Protein AF-A0A9X2QD77-F1 (afdb_monomer_lite)

Foldseek 3Di:
DPDDLFDPVLLVVLVVVLVVLVVVQVVVCVVVVDDRPPVNVVVSLVSNLVSCCVGQVQDDSVLSVVLSVLLVVQCVVLVVVVDPVSNVVSVVVNLCCQQVNSVVVCCVVSSHPPVPRD

Radius of gyration: 15.76 Å; chains: 1; bounding box: 36×28×46 Å

Secondary structure (DSSP, 8-state):
----S--HHHHHHHHHHHHHHHHHHHHHHHHH-PPPPTTHHHHHHHHHHHHHHHH-TTS-HHHHHHHHHHHHHHHHHHHHT--HHHHHHHHHHHHHIIIIIIIHHHHHTTSS-GGG--

pLDDT: mean 82.63, std 7.84, range [40.88, 90.94]

Sequence (118 aa):
MDKPLFFPKRIAIGTAVLALFVAAIAWRSVSTGSTFPSAAAPTLLVAAMLVVKWAAPRIPWIEIALCAALILVVHTVAHLSQWIPATWLADKVIELFCLLGFGAYWVAKGYIPASANH

Structure (mmCIF, N/CA/C/O backbone):
data_AF-A0A9X2QD77-F1
#
_entry.id   AF-A0A9X2QD77-F1
#
loop_
_atom_site.group_PDB
_atom_site.id
_atom_site.type_symbol
_atom_site.label_atom_id
_atom_site.label_alt_id
_atom_site.label_comp_id
_atom_site.label_asym_id
_atom_site.label_entity_id
_atom_site.label_seq_id
_atom_site.pdbx_PDB_ins_code
_atom_site.Cartn_x
_atom_site.Cartn_y
_atom_site.Cartn_z
_atom_site.occupancy
_atom_site.B_iso_or_equiv
_atom_site.auth_seq_id
_atom_site.auth_comp_id
_atom_site.auth_asym_id
_atom_site.auth_atom_id
_atom_site.pdbx_PDB_model_num
ATOM 1 N N . MET A 1 1 ? -8.356 5.635 26.656 1.00 40.88 1 MET A N 1
ATOM 2 C CA . MET A 1 1 ? -8.474 6.524 25.479 1.00 40.88 1 MET A CA 1
ATOM 3 C C . MET A 1 1 ? -8.501 5.654 24.238 1.00 40.88 1 MET A C 1
ATOM 5 O O . MET A 1 1 ? -7.455 5.176 23.809 1.00 40.88 1 MET A O 1
ATOM 9 N N . ASP A 1 2 ? -9.692 5.398 23.706 1.00 58.94 2 ASP A N 1
ATOM 10 C CA . ASP A 1 2 ? -9.854 4.600 22.496 1.00 58.94 2 ASP A CA 1
ATOM 11 C C . ASP A 1 2 ? -9.274 5.364 21.310 1.00 58.94 2 ASP A C 1
ATOM 13 O O . ASP A 1 2 ? -9.815 6.381 20.879 1.00 58.94 2 ASP A O 1
ATOM 17 N N . LYS A 1 3 ? -8.128 4.904 20.792 1.00 60.84 3 LYS A N 1
ATOM 18 C CA . LYS A 1 3 ? -7.551 5.470 19.567 1.00 60.84 3 LYS A CA 1
ATOM 19 C C . LYS A 1 3 ? -8.626 5.433 18.476 1.00 60.84 3 LYS A C 1
ATOM 21 O O . LYS A 1 3 ? -9.263 4.391 18.330 1.00 60.84 3 LYS A O 1
ATOM 26 N N . PRO A 1 4 ? -8.848 6.503 17.709 1.00 67.38 4 PRO A N 1
ATOM 27 C CA . PRO A 1 4 ? -9.811 6.481 16.612 1.00 67.38 4 PRO A CA 1
ATOM 28 C C . PRO A 1 4 ? -9.460 5.388 15.593 1.00 67.38 4 PRO A C 1
ATOM 30 O O . PRO A 1 4 ? -8.288 5.063 15.394 1.00 67.38 4 PRO A O 1
ATOM 33 N N . LEU A 1 5 ? -10.503 4.805 14.998 1.00 76.06 5 LEU A N 1
ATOM 34 C CA . LEU A 1 5 ? -10.426 3.684 14.055 1.00 76.06 5 LEU A CA 1
ATOM 35 C C . LEU A 1 5 ? -9.586 4.054 12.826 1.00 76.06 5 LEU A C 1
ATOM 37 O O . LEU A 1 5 ? -8.622 3.376 12.487 1.00 76.06 5 LEU A O 1
ATOM 41 N N . PHE A 1 6 ? -9.921 5.179 12.193 1.00 84.75 6 PHE A N 1
ATOM 42 C CA . PHE A 1 6 ? -9.336 5.582 10.922 1.00 84.75 6 PHE A CA 1
ATOM 43 C C . PHE A 1 6 ? -9.360 7.099 10.742 1.00 84.75 6 PHE A C 1
ATOM 45 O O . PHE A 1 6 ? -10.301 7.772 11.164 1.00 84.75 6 PHE A O 1
ATOM 52 N N . PHE A 1 7 ? -8.340 7.634 10.079 1.00 87.00 7 PHE A N 1
ATOM 53 C CA . PHE A 1 7 ? -8.214 9.049 9.754 1.00 87.00 7 PHE A CA 1
ATOM 54 C C . PHE A 1 7 ? -8.169 9.263 8.231 1.00 87.00 7 PHE A C 1
ATOM 56 O O . PHE A 1 7 ? -7.086 9.229 7.638 1.00 87.00 7 PHE A O 1
ATOM 63 N N . PRO A 1 8 ? -9.304 9.577 7.582 1.00 83.06 8 PRO A N 1
ATOM 64 C CA . PRO A 1 8 ? -9.383 9.664 6.120 1.00 83.06 8 PRO A CA 1
ATOM 65 C C . PRO A 1 8 ? -8.515 10.786 5.528 1.00 83.06 8 PRO A C 1
ATOM 67 O O . PRO A 1 8 ? -7.885 10.622 4.490 1.00 83.06 8 PRO A O 1
ATOM 70 N N . LYS A 1 9 ? -8.384 11.923 6.221 1.00 87.19 9 LYS A N 1
ATOM 71 C CA . LYS A 1 9 ? -7.498 13.008 5.761 1.00 87.19 9 LYS A CA 1
ATOM 72 C C . LYS A 1 9 ? -6.022 12.595 5.763 1.00 87.19 9 LYS A C 1
ATOM 74 O O . LYS A 1 9 ? -5.264 13.037 4.910 1.00 87.19 9 LYS A O 1
ATOM 79 N N . ARG A 1 10 ? -5.612 11.741 6.707 1.00 88.56 10 ARG A N 1
ATOM 80 C CA . ARG A 1 10 ? -4.219 11.285 6.830 1.00 88.56 10 ARG A CA 1
ATOM 81 C C . ARG A 1 10 ? -3.844 10.325 5.710 1.00 88.56 10 ARG A C 1
ATOM 83 O O . ARG A 1 10 ? -2.758 10.467 5.158 1.00 88.56 10 ARG A O 1
ATO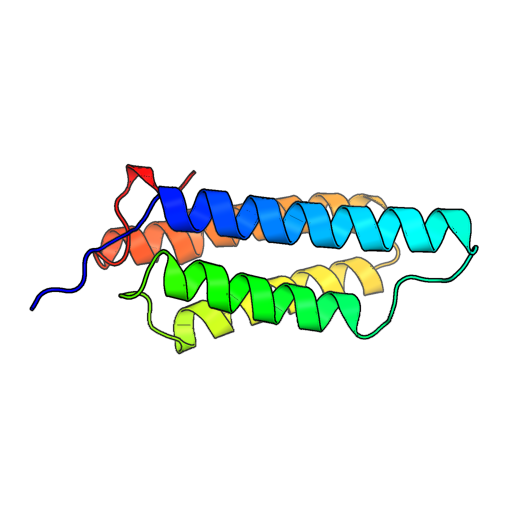M 90 N N . ILE A 1 11 ? -4.747 9.409 5.342 1.00 87.31 11 ILE A N 1
ATOM 91 C CA . ILE A 1 11 ? -4.503 8.519 4.200 1.00 87.31 11 ILE A CA 1
ATOM 92 C C . ILE A 1 11 ? -4.439 9.315 2.891 1.00 87.31 11 ILE A C 1
ATOM 94 O O . ILE A 1 11 ? -3.531 9.090 2.100 1.00 87.31 11 ILE A O 1
ATOM 98 N N . ALA A 1 12 ? -5.317 10.307 2.698 1.00 86.56 12 ALA A N 1
ATOM 99 C CA . ALA A 1 12 ? -5.316 11.146 1.498 1.00 86.56 12 ALA A CA 1
ATOM 100 C C . ALA A 1 12 ? -4.020 11.967 1.367 1.00 86.56 12 ALA A C 1
ATOM 102 O O . ALA A 1 12 ? -3.412 12.017 0.304 1.00 86.56 12 ALA A O 1
ATOM 103 N N . ILE A 1 13 ? -3.549 12.567 2.466 1.00 89.56 13 ILE A N 1
ATOM 104 C CA . ILE A 1 13 ? -2.279 13.306 2.471 1.00 89.56 13 ILE A CA 1
ATOM 105 C C . ILE A 1 13 ? -1.102 12.356 2.226 1.00 89.56 13 ILE A C 1
ATOM 107 O O . ILE A 1 13 ? -0.246 12.643 1.394 1.00 89.56 13 ILE A O 1
ATOM 111 N N . GLY A 1 14 ? -1.054 11.218 2.923 1.00 86.69 14 GLY A N 1
ATOM 112 C CA . GLY A 1 14 ? 0.041 10.260 2.779 1.00 86.69 14 GLY A CA 1
ATOM 113 C C . GLY A 1 14 ? 0.135 9.671 1.370 1.00 86.69 14 GLY A C 1
ATOM 114 O O . GLY A 1 14 ? 1.226 9.581 0.816 1.00 86.69 14 GLY A O 1
ATOM 115 N N . THR A 1 15 ? -1.004 9.340 0.759 1.00 86.88 15 THR A N 1
ATOM 116 C CA . THR A 1 15 ? -1.068 8.863 -0.634 1.00 86.88 15 THR A CA 1
ATOM 117 C C . THR A 1 15 ? -0.659 9.944 -1.630 1.00 86.88 15 THR A C 1
ATOM 119 O O . THR A 1 15 ? 0.127 9.655 -2.529 1.00 86.88 15 THR A O 1
ATOM 122 N N . ALA A 1 16 ? -1.085 11.198 -1.442 1.00 89.75 16 ALA A N 1
ATOM 123 C CA . ALA A 1 16 ? -0.645 12.313 -2.281 1.00 89.75 16 ALA A CA 1
ATOM 124 C C . ALA A 1 16 ? 0.878 12.532 -2.209 1.00 89.75 16 ALA A C 1
ATOM 126 O O . ALA A 1 16 ? 1.527 12.719 -3.237 1.00 89.75 16 ALA A O 1
ATOM 127 N N . VAL A 1 17 ? 1.469 12.454 -1.011 1.00 90.06 17 VAL A N 1
ATOM 128 C CA . VAL A 1 17 ? 2.925 12.570 -0.818 1.00 90.06 17 VAL A CA 1
ATOM 129 C C . VAL A 1 17 ? 3.671 11.418 -1.498 1.00 90.06 17 VAL A C 1
ATOM 131 O O . VAL A 1 17 ? 4.660 11.660 -2.189 1.00 90.06 17 VAL A O 1
ATOM 134 N N . LEU A 1 18 ? 3.191 10.178 -1.354 1.00 88.81 18 LEU A N 1
ATOM 135 C CA . LEU A 1 18 ? 3.767 9.015 -2.037 1.00 88.81 18 LEU A CA 1
ATOM 136 C C . LEU A 1 18 ? 3.696 9.165 -3.562 1.00 88.81 18 LEU A C 1
ATOM 138 O O . LEU A 1 18 ? 4.692 8.931 -4.244 1.00 88.81 18 LEU A O 1
ATOM 142 N N . ALA A 1 19 ? 2.557 9.609 -4.096 1.00 88.12 19 ALA A N 1
ATOM 143 C CA . ALA A 1 19 ? 2.373 9.824 -5.529 1.00 88.12 19 ALA A CA 1
ATOM 144 C C . ALA A 1 19 ? 3.322 10.902 -6.077 1.00 88.12 19 ALA A C 1
ATOM 146 O O . ALA A 1 19 ? 3.960 10.695 -7.108 1.00 88.12 19 ALA A O 1
ATOM 147 N N . LEU A 1 20 ? 3.479 12.021 -5.359 1.00 90.38 20 LEU A N 1
ATOM 148 C CA . LEU A 1 20 ? 4.440 13.069 -5.714 1.00 90.38 20 LEU A CA 1
ATOM 149 C C . LEU A 1 20 ? 5.882 12.549 -5.710 1.00 90.38 20 LEU A C 1
ATOM 151 O O . LEU A 1 20 ? 6.657 12.886 -6.603 1.00 90.38 20 LEU A O 1
ATOM 155 N N . PHE A 1 21 ? 6.240 11.703 -4.742 1.00 86.88 21 PHE A N 1
ATOM 156 C CA . PHE A 1 21 ? 7.568 11.098 -4.678 1.00 86.88 21 PHE A CA 1
ATOM 157 C C . PHE A 1 21 ? 7.834 10.165 -5.868 1.00 86.88 21 PHE A C 1
ATOM 159 O O . PHE A 1 21 ? 8.885 10.263 -6.502 1.00 86.88 21 PHE A O 1
ATOM 166 N N . VAL A 1 22 ? 6.867 9.311 -6.227 1.00 86.31 22 VAL A N 1
ATOM 167 C CA . VAL A 1 22 ? 6.955 8.456 -7.424 1.00 86.31 22 VAL A CA 1
ATOM 168 C C . VAL A 1 22 ? 7.099 9.305 -8.687 1.00 86.31 22 VAL A C 1
ATOM 170 O O . VAL A 1 22 ? 7.985 9.039 -9.498 1.00 86.31 22 VAL A O 1
ATOM 173 N N . ALA A 1 23 ? 6.284 10.354 -8.836 1.00 87.00 23 ALA A N 1
ATOM 174 C CA . ALA A 1 23 ? 6.340 11.255 -9.985 1.00 87.00 23 ALA A CA 1
ATOM 175 C C . ALA A 1 23 ? 7.701 11.961 -10.102 1.00 87.00 23 ALA A C 1
ATOM 177 O O . ALA A 1 23 ? 8.261 12.041 -11.194 1.00 87.00 23 ALA A O 1
ATOM 178 N N . ALA A 1 24 ? 8.273 12.414 -8.982 1.00 86.62 24 ALA A N 1
ATOM 179 C CA . ALA A 1 24 ? 9.592 13.039 -8.955 1.00 86.62 24 ALA A CA 1
ATOM 180 C C . ALA A 1 24 ? 10.710 12.068 -9.374 1.00 86.62 24 ALA A C 1
ATOM 182 O O . ALA A 1 24 ? 11.609 12.447 -10.128 1.00 86.62 24 ALA A O 1
ATOM 183 N N . ILE A 1 25 ? 10.652 10.807 -8.929 1.00 85.12 25 ILE A N 1
ATOM 184 C CA . ILE A 1 25 ? 11.623 9.783 -9.341 1.00 85.12 25 ILE A CA 1
ATOM 185 C C . ILE A 1 25 ? 11.467 9.450 -10.824 1.00 85.12 25 ILE A C 1
ATOM 187 O O . ILE A 1 25 ? 12.470 9.374 -11.531 1.00 85.12 25 ILE A O 1
ATOM 191 N N . ALA A 1 26 ? 10.233 9.285 -11.305 1.00 84.25 26 ALA A N 1
ATOM 192 C CA . ALA A 1 26 ? 9.961 9.016 -12.712 1.00 84.25 26 ALA A CA 1
ATOM 193 C C . ALA A 1 26 ? 10.473 10.156 -13.605 1.00 84.25 26 ALA A C 1
ATOM 195 O O . ALA A 1 26 ? 11.199 9.904 -14.564 1.00 84.25 26 ALA A O 1
ATOM 196 N N . TRP A 1 27 ? 10.191 11.412 -13.241 1.00 86.50 27 TRP A N 1
ATOM 197 C CA . TRP A 1 27 ? 10.708 12.590 -13.941 1.00 86.50 27 TRP A CA 1
ATOM 198 C C . TRP A 1 27 ? 12.238 12.608 -13.987 1.00 86.50 27 TRP A C 1
ATOM 200 O O . TRP A 1 27 ? 12.839 12.849 -15.037 1.00 86.50 27 TRP A O 1
ATOM 210 N N . ARG A 1 28 ? 12.894 12.314 -12.858 1.00 84.06 28 ARG A N 1
ATOM 211 C CA . ARG A 1 28 ? 14.356 12.226 -12.799 1.00 84.06 28 ARG A CA 1
ATOM 212 C C . ARG A 1 28 ? 14.883 11.120 -13.711 1.00 84.06 28 ARG A C 1
ATOM 214 O O . ARG A 1 28 ? 15.776 11.376 -14.500 1.00 84.06 28 ARG A O 1
ATOM 221 N N . SER A 1 29 ? 14.298 9.926 -13.653 1.00 84.06 29 SER A N 1
ATOM 222 C CA . SER A 1 29 ? 14.691 8.792 -14.495 1.00 84.06 29 SER A CA 1
ATOM 223 C C . SER A 1 29 ? 14.602 9.125 -15.989 1.00 84.06 29 SER A C 1
ATOM 225 O O . SER A 1 29 ? 15.550 8.859 -16.727 1.00 84.06 29 SER A O 1
ATOM 227 N N . VAL A 1 30 ? 13.522 9.793 -16.413 1.00 83.94 30 VAL A N 1
ATOM 228 C CA . VAL A 1 30 ? 13.334 10.251 -17.800 1.00 83.94 30 VAL A CA 1
ATOM 229 C C . VAL A 1 30 ? 14.352 11.329 -18.188 1.00 83.94 30 VAL A C 1
ATOM 231 O O . VAL A 1 30 ? 14.925 11.267 -19.271 1.00 83.94 30 VAL A O 1
ATOM 234 N N . SER A 1 31 ? 14.603 12.306 -17.313 1.00 84.12 31 SER A N 1
ATOM 235 C CA . SER A 1 31 ? 15.480 13.450 -17.612 1.00 84.12 31 SER A CA 1
ATOM 236 C C . SER A 1 31 ? 16.973 13.119 -17.599 1.00 84.12 31 SER A C 1
ATOM 238 O O . SER A 1 31 ? 17.728 13.719 -18.359 1.00 84.12 31 SER A O 1
ATOM 240 N N . THR A 1 32 ? 17.417 12.175 -16.765 1.00 82.00 32 THR A N 1
ATOM 241 C CA . THR A 1 32 ? 18.835 11.790 -16.671 1.00 82.00 32 THR A CA 1
ATOM 242 C C . THR A 1 32 ? 19.168 10.496 -17.410 1.00 82.00 32 THR A C 1
ATOM 244 O O . THR A 1 32 ? 20.323 10.079 -17.391 1.00 82.00 32 THR A O 1
ATOM 247 N N . GLY A 1 33 ? 18.181 9.830 -18.025 1.00 76.06 33 GLY A N 1
ATOM 248 C CA . GLY A 1 33 ? 18.356 8.517 -18.661 1.00 76.06 33 GLY A CA 1
ATOM 249 C C . GLY A 1 33 ? 18.804 7.420 -17.686 1.00 76.06 33 GLY A C 1
ATOM 250 O O . GLY A 1 33 ? 19.296 6.374 -18.100 1.00 76.06 33 GLY A O 1
ATOM 251 N N . SER A 1 34 ? 18.682 7.667 -16.379 1.00 70.69 34 SER A N 1
ATOM 252 C CA . SER A 1 34 ? 19.144 6.759 -15.335 1.00 70.69 34 SER A CA 1
ATOM 253 C C . SER A 1 34 ? 18.038 5.791 -14.951 1.00 70.69 34 SER A C 1
ATOM 255 O O . SER A 1 34 ? 16.886 6.195 -14.773 1.00 70.69 34 SER A O 1
ATOM 257 N N . THR A 1 35 ? 18.399 4.535 -14.724 1.00 69.44 35 THR A N 1
ATOM 258 C CA . THR A 1 35 ? 17.488 3.523 -14.188 1.00 69.44 35 THR A CA 1
ATOM 259 C C . THR A 1 35 ? 16.939 3.923 -12.820 1.00 69.44 35 THR A C 1
ATOM 261 O O . THR A 1 35 ? 17.593 4.629 -12.047 1.00 69.44 35 THR A O 1
ATOM 264 N N . PHE A 1 36 ? 15.730 3.447 -12.522 1.00 67.69 36 PHE A N 1
ATOM 265 C CA . PHE A 1 36 ? 15.067 3.656 -11.238 1.00 67.69 36 PHE A CA 1
ATOM 266 C C . PHE A 1 36 ? 16.006 3.265 -10.077 1.00 67.69 36 PHE A C 1
ATOM 268 O O . PHE A 1 36 ? 16.626 2.199 -10.144 1.00 67.69 36 PHE A O 1
ATOM 275 N N . PRO A 1 37 ? 16.148 4.086 -9.018 1.00 67.62 37 PRO A N 1
ATOM 276 C CA . PRO A 1 37 ? 17.052 3.766 -7.920 1.00 67.62 37 PRO A CA 1
ATOM 277 C C . PRO A 1 37 ? 16.629 2.450 -7.268 1.00 67.62 37 PRO A C 1
ATOM 279 O O . PRO A 1 37 ? 15.474 2.310 -6.868 1.00 67.62 37 PRO A O 1
ATOM 282 N N . SER A 1 38 ? 17.555 1.506 -7.095 1.00 68.44 38 SER A N 1
ATOM 283 C CA . SER A 1 38 ? 17.269 0.204 -6.467 1.00 68.44 38 SER A CA 1
ATOM 284 C C . SER A 1 38 ? 16.676 0.337 -5.055 1.00 68.44 38 SER A C 1
ATOM 286 O O . SER A 1 38 ? 15.875 -0.491 -4.630 1.00 68.44 38 SER A O 1
ATOM 288 N N . ALA A 1 39 ? 17.003 1.422 -4.348 1.00 71.31 39 ALA A N 1
ATOM 289 C CA . ALA A 1 39 ? 16.461 1.744 -3.030 1.00 71.31 39 ALA A CA 1
ATOM 290 C C . ALA A 1 39 ? 15.067 2.406 -3.055 1.00 71.31 39 ALA A C 1
ATOM 292 O O . ALA A 1 39 ? 14.425 2.507 -2.010 1.00 71.31 39 ALA A O 1
ATOM 293 N N . ALA A 1 40 ? 14.568 2.868 -4.205 1.00 75.81 40 ALA A N 1
ATOM 294 C CA . ALA A 1 40 ? 13.302 3.600 -4.273 1.00 75.81 40 ALA A CA 1
ATOM 295 C C . ALA A 1 40 ? 12.100 2.721 -3.905 1.00 75.81 40 ALA A C 1
ATOM 297 O O . ALA A 1 40 ? 11.262 3.139 -3.109 1.00 75.81 40 ALA A O 1
ATOM 298 N N . ALA A 1 41 ? 12.047 1.494 -4.428 1.00 73.56 41 ALA A N 1
ATOM 299 C CA . ALA A 1 41 ? 10.974 0.542 -4.149 1.00 73.56 41 ALA A CA 1
ATOM 300 C C . ALA A 1 4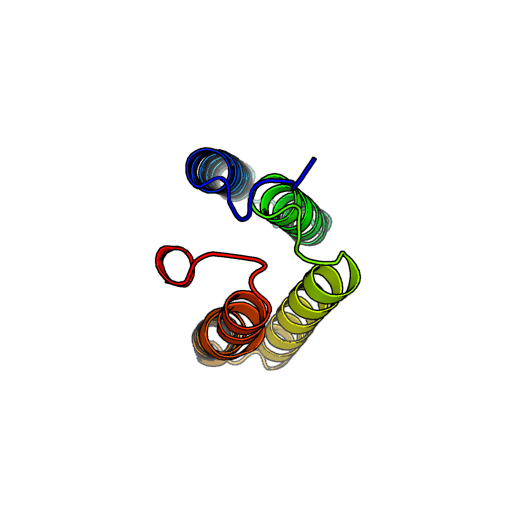1 ? 10.861 0.167 -2.654 1.00 73.56 41 ALA A C 1
ATOM 302 O O . ALA A 1 41 ? 9.780 0.343 -2.088 1.00 73.56 41 ALA A O 1
ATOM 303 N N . PRO A 1 42 ? 11.936 -0.267 -1.959 1.00 76.69 42 PRO A N 1
ATOM 304 C CA . PRO A 1 42 ? 11.840 -0.558 -0.528 1.00 76.69 42 PRO A CA 1
ATOM 305 C C . PRO A 1 42 ? 11.523 0.692 0.305 1.00 76.69 42 PRO A C 1
ATOM 307 O O . PRO A 1 42 ? 10.775 0.603 1.275 1.00 76.69 42 PRO A O 1
ATOM 310 N N . THR A 1 43 ? 12.017 1.872 -0.089 1.00 81.38 43 THR A N 1
ATOM 311 C CA . THR A 1 43 ? 11.723 3.129 0.622 1.00 81.38 43 THR A CA 1
ATOM 312 C C . THR A 1 43 ? 10.248 3.518 0.491 1.00 81.38 43 THR A C 1
ATOM 314 O O . THR A 1 43 ? 9.621 3.904 1.477 1.00 81.38 43 THR A O 1
ATOM 317 N N . LEU A 1 44 ? 9.670 3.363 -0.704 1.00 84.56 44 LEU A N 1
ATOM 318 C CA . LEU A 1 44 ? 8.243 3.570 -0.961 1.00 84.56 44 LEU A CA 1
ATOM 319 C C . LEU A 1 44 ? 7.373 2.606 -0.159 1.00 84.56 44 LEU A C 1
ATOM 321 O O . LEU A 1 44 ? 6.367 3.027 0.407 1.00 84.56 44 LEU A O 1
ATOM 325 N N . LEU A 1 45 ? 7.780 1.340 -0.060 1.00 83.31 45 LEU A N 1
ATOM 326 C CA . LEU A 1 45 ? 7.066 0.345 0.733 1.00 83.31 45 LEU A CA 1
ATOM 327 C C . LEU A 1 45 ? 7.052 0.725 2.220 1.00 83.31 45 LEU A C 1
ATOM 329 O O . LEU A 1 45 ? 5.992 0.751 2.840 1.00 83.31 45 LEU A O 1
ATOM 333 N N . VAL A 1 46 ? 8.207 1.091 2.785 1.00 86.50 46 VAL A N 1
ATOM 334 C CA . VAL A 1 46 ? 8.307 1.528 4.189 1.00 86.50 46 VAL A CA 1
ATOM 335 C C . VAL A 1 46 ? 7.474 2.788 4.431 1.00 86.50 46 VAL A C 1
ATOM 337 O O . VAL A 1 46 ? 6.730 2.863 5.410 1.00 86.50 46 VAL A O 1
ATOM 340 N N . ALA A 1 47 ? 7.543 3.764 3.524 1.00 87.44 47 ALA A N 1
ATOM 341 C CA . ALA A 1 47 ? 6.736 4.975 3.605 1.00 87.44 47 ALA A CA 1
ATOM 342 C C . ALA A 1 47 ? 5.228 4.664 3.539 1.00 87.44 47 ALA A C 1
ATOM 344 O O . ALA A 1 47 ? 4.458 5.205 4.333 1.00 87.44 47 ALA A O 1
ATOM 345 N N . ALA A 1 48 ? 4.804 3.741 2.672 1.00 86.88 48 ALA A N 1
ATOM 346 C CA . ALA A 1 48 ? 3.420 3.283 2.594 1.00 86.88 48 ALA A CA 1
ATOM 347 C C . ALA A 1 48 ? 2.960 2.608 3.895 1.00 86.88 48 ALA A C 1
ATOM 349 O O . ALA A 1 48 ? 1.893 2.943 4.412 1.00 86.88 48 ALA A O 1
ATOM 350 N N . MET A 1 49 ? 3.781 1.735 4.491 1.00 90.06 49 MET A N 1
ATOM 351 C CA . MET A 1 49 ? 3.480 1.112 5.786 1.00 90.06 49 MET A CA 1
ATOM 352 C C . MET A 1 49 ? 3.294 2.156 6.897 1.00 90.06 49 MET A C 1
ATOM 354 O O . MET A 1 49 ? 2.370 2.049 7.706 1.00 90.06 49 MET A O 1
ATOM 358 N N . LEU A 1 50 ? 4.143 3.189 6.924 1.00 90.62 50 LEU A N 1
ATOM 359 C CA . LEU A 1 50 ? 4.042 4.292 7.883 1.00 90.62 50 LEU A CA 1
ATOM 360 C C . LEU A 1 50 ? 2.763 5.110 7.679 1.00 90.62 50 LEU A C 1
ATOM 362 O O . LEU A 1 50 ? 2.086 5.433 8.655 1.00 90.62 50 LEU A O 1
ATOM 366 N N . VAL A 1 51 ? 2.399 5.402 6.428 1.00 90.44 51 VAL A N 1
ATOM 367 C CA . VAL A 1 51 ? 1.157 6.107 6.079 1.00 90.44 51 VAL A CA 1
ATOM 368 C C . VAL A 1 51 ? -0.069 5.308 6.524 1.00 90.44 51 VAL A C 1
ATOM 370 O O . VAL A 1 51 ? -0.944 5.864 7.192 1.00 90.44 51 VAL A O 1
ATOM 373 N N . VAL A 1 52 ? -0.109 4.001 6.241 1.00 87.12 52 VAL A N 1
ATOM 374 C CA . VAL A 1 52 ? -1.193 3.110 6.689 1.00 87.12 52 VAL A CA 1
ATOM 375 C C . VAL A 1 52 ? -1.270 3.095 8.210 1.00 87.12 52 VAL A C 1
ATOM 377 O O . VAL A 1 52 ? -2.348 3.284 8.768 1.00 87.12 52 VAL A O 1
ATOM 380 N N . LYS A 1 53 ? -0.138 2.963 8.911 1.00 90.94 53 LYS A N 1
ATOM 381 C CA . LYS A 1 53 ? -0.124 2.979 10.378 1.00 90.94 53 LYS A CA 1
ATOM 382 C C . LYS A 1 53 ? -0.582 4.316 10.962 1.00 90.94 53 LYS A C 1
ATOM 384 O O . LYS A 1 53 ? -1.247 4.348 11.997 1.00 90.94 53 LYS A O 1
ATOM 389 N N . TRP A 1 54 ? -0.226 5.421 10.319 1.00 88.25 54 TRP A N 1
ATOM 390 C CA . TRP A 1 54 ? -0.610 6.763 10.744 1.00 88.25 54 TRP A CA 1
ATOM 391 C C . TRP A 1 54 ? -2.103 7.050 10.518 1.00 88.25 54 TRP A C 1
ATOM 393 O O . TRP A 1 54 ? -2.732 7.743 11.331 1.00 88.25 54 TRP A O 1
ATOM 403 N N . ALA A 1 55 ? -2.673 6.495 9.446 1.00 86.69 55 ALA A N 1
ATOM 404 C CA . ALA A 1 55 ? -4.090 6.588 9.115 1.00 86.69 55 ALA A CA 1
ATOM 405 C C . ALA A 1 55 ? -4.962 5.611 9.920 1.00 86.69 55 ALA A C 1
ATOM 407 O O . ALA A 1 55 ? -6.053 5.987 10.343 1.00 86.69 55 ALA A O 1
ATOM 408 N N . ALA A 1 56 ? -4.477 4.397 10.172 1.00 87.50 56 ALA A N 1
ATOM 409 C CA . ALA A 1 56 ? -5.182 3.308 10.842 1.00 87.50 56 ALA A CA 1
ATOM 410 C C . ALA A 1 56 ? -4.345 2.766 12.021 1.00 87.50 56 ALA A C 1
ATOM 412 O O . ALA A 1 56 ? -3.736 1.694 11.947 1.00 87.50 56 ALA A O 1
ATOM 413 N N . PRO A 1 57 ? -4.287 3.491 13.155 1.00 86.38 57 PRO A N 1
ATOM 414 C CA . PRO A 1 57 ? -3.366 3.177 14.249 1.00 86.38 57 PRO A CA 1
ATOM 415 C C . PRO A 1 57 ? -3.683 1.857 14.962 1.00 86.38 57 PRO A C 1
ATOM 417 O O . PRO A 1 57 ? -2.802 1.312 15.637 1.00 86.38 57 PRO A O 1
ATOM 420 N N . ARG A 1 58 ? -4.917 1.354 14.827 1.00 86.69 58 ARG A N 1
ATOM 421 C CA . ARG A 1 58 ? -5.379 0.097 15.429 1.00 86.69 58 ARG A CA 1
ATOM 422 C C . ARG A 1 58 ? -4.866 -1.149 14.711 1.00 86.69 58 ARG A C 1
ATOM 424 O O . ARG A 1 58 ? -4.743 -2.174 15.370 1.00 86.69 58 ARG A O 1
ATOM 431 N N . ILE A 1 59 ? -4.516 -1.056 13.425 1.00 87.19 59 ILE A N 1
ATOM 432 C CA . ILE A 1 59 ? -3.983 -2.204 12.681 1.00 87.19 59 ILE A CA 1
ATOM 433 C C . ILE A 1 59 ? -2.632 -2.604 13.300 1.00 87.19 59 ILE A C 1
ATOM 435 O O . ILE A 1 59 ? -1.749 -1.744 13.459 1.00 87.19 59 ILE A O 1
ATOM 439 N N . PRO A 1 60 ? -2.435 -3.871 13.696 1.00 90.19 60 PRO A N 1
ATOM 440 C CA . PRO A 1 60 ? -1.169 -4.329 14.248 1.00 90.19 60 PRO A CA 1
ATOM 441 C C . PRO A 1 60 ? -0.065 -4.301 13.184 1.00 90.19 60 PRO A C 1
ATOM 443 O O . PRO A 1 60 ? -0.290 -4.576 12.008 1.00 90.19 60 PRO A O 1
ATOM 446 N N . TRP A 1 61 ? 1.161 -3.986 13.608 1.00 90.06 61 TRP A N 1
ATOM 447 C CA . TRP A 1 61 ? 2.313 -3.884 12.703 1.00 90.06 61 TRP A CA 1
ATOM 448 C C . TRP A 1 61 ? 2.578 -5.168 11.917 1.00 90.06 61 TRP A C 1
ATOM 450 O O . TRP A 1 61 ? 2.984 -5.093 10.763 1.00 90.06 61 TRP A O 1
ATOM 460 N N . ILE A 1 62 ? 2.306 -6.325 12.524 1.00 88.19 62 ILE A N 1
ATOM 461 C CA . ILE A 1 62 ? 2.472 -7.636 11.891 1.00 88.19 62 ILE A CA 1
ATOM 462 C C . ILE A 1 62 ? 1.561 -7.765 10.666 1.00 88.19 62 ILE A C 1
ATOM 464 O O . ILE A 1 62 ? 2.015 -8.229 9.630 1.00 88.19 62 ILE A O 1
ATOM 468 N N . GLU A 1 63 ? 0.312 -7.301 10.731 1.00 89.94 63 GLU A N 1
ATOM 469 C CA . GLU A 1 63 ? -0.613 -7.390 9.593 1.00 89.94 63 GLU A CA 1
ATOM 470 C C . GLU A 1 63 ? -0.227 -6.435 8.461 1.00 89.94 63 GLU A C 1
ATOM 472 O O . GLU A 1 63 ? -0.302 -6.805 7.292 1.00 89.94 63 GLU A O 1
ATOM 477 N N . ILE A 1 64 ? 0.268 -5.238 8.799 1.00 89.06 64 ILE A N 1
ATOM 478 C CA . ILE A 1 64 ? 0.823 -4.305 7.808 1.00 89.06 64 ILE A CA 1
ATOM 479 C C . ILE A 1 64 ? 2.064 -4.919 7.142 1.00 89.06 64 ILE A C 1
ATOM 481 O O . ILE A 1 64 ? 2.206 -4.851 5.924 1.00 89.06 64 ILE A O 1
ATOM 485 N N . ALA A 1 65 ? 2.949 -5.545 7.924 1.00 88.25 65 ALA A N 1
ATOM 486 C CA . ALA A 1 65 ? 4.152 -6.196 7.415 1.00 88.25 65 ALA A CA 1
ATOM 487 C C . ALA A 1 65 ? 3.829 -7.415 6.537 1.00 88.25 65 ALA A C 1
ATOM 489 O O . ALA A 1 65 ? 4.448 -7.580 5.491 1.00 88.25 65 ALA A O 1
ATOM 490 N N . LEU A 1 66 ? 2.840 -8.231 6.915 1.00 89.56 66 LEU A N 1
ATOM 491 C CA . LEU A 1 66 ? 2.372 -9.362 6.109 1.00 89.56 66 LEU A CA 1
ATOM 492 C C . LEU A 1 66 ? 1.766 -8.897 4.782 1.00 89.56 66 LEU A C 1
ATOM 494 O O . LEU A 1 66 ? 2.071 -9.475 3.742 1.00 89.56 66 LEU A O 1
ATOM 498 N N . CYS A 1 67 ? 0.962 -7.831 4.802 1.00 88.19 67 CYS A N 1
ATOM 499 C CA . CYS A 1 67 ? 0.419 -7.227 3.588 1.00 88.19 67 CYS A CA 1
ATOM 500 C C . CYS A 1 67 ? 1.544 -6.715 2.670 1.00 88.19 67 CYS A C 1
ATOM 502 O O . CYS A 1 67 ? 1.596 -7.063 1.491 1.00 88.19 67 CYS A O 1
ATOM 504 N N . ALA A 1 68 ? 2.518 -5.985 3.222 1.00 87.12 68 ALA A N 1
ATOM 505 C CA . ALA A 1 68 ? 3.680 -5.504 2.476 1.00 87.12 68 ALA A CA 1
ATOM 506 C C . ALA A 1 68 ? 4.538 -6.649 1.899 1.00 87.12 68 ALA A C 1
ATOM 508 O O . ALA A 1 68 ? 4.978 -6.576 0.752 1.00 87.12 68 ALA A O 1
ATOM 509 N N . ALA A 1 69 ? 4.747 -7.724 2.664 1.00 87.69 69 ALA A N 1
ATOM 510 C CA . ALA A 1 69 ? 5.466 -8.909 2.207 1.00 87.69 69 ALA A CA 1
ATOM 511 C C . ALA A 1 69 ? 4.734 -9.611 1.054 1.00 87.69 69 ALA A C 1
ATOM 513 O O . ALA A 1 69 ? 5.373 -9.990 0.075 1.00 87.69 69 ALA A O 1
ATOM 514 N N . LEU A 1 70 ? 3.404 -9.733 1.124 1.00 87.62 70 LEU A N 1
ATOM 515 C CA . LEU A 1 70 ? 2.604 -10.307 0.042 1.00 87.62 70 LEU A CA 1
ATOM 516 C C . LEU A 1 70 ? 2.722 -9.477 -1.242 1.00 87.62 70 LEU A C 1
ATOM 518 O O . LEU A 1 70 ? 2.958 -10.044 -2.306 1.00 87.62 70 LEU A O 1
ATOM 522 N N . ILE A 1 71 ? 2.643 -8.147 -1.139 1.00 84.94 71 ILE A N 1
ATOM 523 C CA . ILE A 1 71 ? 2.837 -7.237 -2.280 1.00 84.94 71 ILE A CA 1
ATOM 524 C C . ILE A 1 71 ? 4.212 -7.463 -2.920 1.00 84.94 71 ILE A C 1
ATOM 526 O O . ILE A 1 71 ? 4.303 -7.630 -4.135 1.00 84.94 71 ILE A O 1
ATOM 530 N N . LEU A 1 72 ? 5.277 -7.530 -2.112 1.00 83.75 72 LEU A N 1
ATOM 531 C CA . LEU A 1 72 ? 6.630 -7.792 -2.608 1.00 83.75 72 LEU A CA 1
ATOM 532 C C . LEU A 1 72 ? 6.745 -9.146 -3.311 1.00 83.75 72 LEU A C 1
ATOM 534 O O . LEU A 1 72 ? 7.361 -9.224 -4.373 1.00 83.75 72 LEU A O 1
ATOM 538 N N . VAL A 1 73 ? 6.163 -10.205 -2.743 1.00 85.62 73 VAL A N 1
ATOM 539 C CA . VAL A 1 73 ? 6.204 -11.550 -3.332 1.00 85.62 73 VAL A CA 1
ATOM 540 C C . VAL A 1 73 ? 5.496 -11.558 -4.683 1.00 85.62 73 VAL A C 1
ATOM 542 O O . VAL A 1 73 ? 6.090 -11.989 -5.668 1.00 85.62 73 VAL A O 1
ATOM 545 N N . VAL A 1 74 ? 4.273 -11.026 -4.759 1.00 84.56 74 VAL A N 1
ATOM 546 C CA . VAL A 1 74 ? 3.502 -10.978 -6.011 1.00 84.56 74 VAL A CA 1
ATOM 547 C C . VAL A 1 74 ? 4.243 -10.163 -7.075 1.00 84.56 74 VAL A C 1
ATOM 549 O O . VAL A 1 74 ? 4.374 -10.610 -8.215 1.00 84.56 74 VAL A O 1
ATOM 552 N N . HIS A 1 75 ? 4.807 -9.015 -6.696 1.00 79.00 75 HIS A N 1
ATOM 553 C CA . HIS A 1 75 ? 5.559 -8.165 -7.617 1.00 79.00 75 HIS A CA 1
ATOM 554 C C . HIS A 1 75 ? 6.861 -8.828 -8.099 1.00 79.00 75 HIS A C 1
ATOM 556 O O . HIS A 1 75 ? 7.194 -8.769 -9.281 1.00 79.00 75 HIS A O 1
ATOM 562 N N . THR A 1 76 ? 7.574 -9.524 -7.208 1.00 80.81 76 THR A N 1
ATOM 563 C CA . THR A 1 76 ? 8.799 -10.263 -7.554 1.00 80.81 76 THR A CA 1
ATOM 564 C C . THR A 1 76 ? 8.493 -11.412 -8.510 1.00 80.81 76 THR A C 1
ATOM 566 O O . THR A 1 76 ? 9.190 -11.576 -9.507 1.00 80.81 76 THR A O 1
ATOM 569 N N . VAL A 1 77 ? 7.430 -12.180 -8.254 1.00 82.25 77 VAL A N 1
ATOM 570 C CA . VAL A 1 77 ? 7.002 -13.278 -9.135 1.00 82.25 77 VAL A CA 1
ATOM 571 C C . VAL A 1 77 ? 6.632 -12.752 -10.522 1.00 82.25 77 VAL A C 1
ATOM 573 O O . VAL A 1 77 ? 7.070 -13.314 -11.526 1.00 82.25 77 VAL A O 1
ATOM 576 N N . ALA A 1 78 ? 5.895 -11.642 -10.598 1.00 80.81 78 ALA A N 1
ATOM 577 C CA . ALA A 1 78 ? 5.559 -11.014 -11.872 1.00 80.81 78 ALA A CA 1
ATOM 578 C C . ALA A 1 78 ? 6.799 -10.535 -12.632 1.00 80.81 78 ALA A C 1
ATOM 580 O O . ALA A 1 78 ? 6.933 -10.826 -13.820 1.00 80.81 78 ALA A O 1
ATOM 581 N N . HIS A 1 79 ? 7.737 -9.878 -11.948 1.00 75.81 79 HIS A N 1
ATOM 582 C CA . HIS A 1 79 ? 8.992 -9.436 -12.552 1.00 75.81 79 HIS A CA 1
ATOM 583 C C . HIS A 1 79 ? 9.832 -10.617 -13.069 1.00 75.81 79 HIS A C 1
ATOM 585 O O . HIS A 1 79 ? 10.364 -10.566 -14.177 1.00 75.81 79 HIS A O 1
ATOM 591 N N . LEU A 1 80 ? 9.925 -11.706 -12.297 1.00 80.75 80 LEU A N 1
ATOM 592 C CA . LEU A 1 80 ? 10.662 -12.914 -12.684 1.00 80.75 80 LEU A CA 1
ATOM 593 C C . LEU A 1 80 ? 10.028 -13.652 -13.867 1.00 80.75 80 LEU A C 1
ATO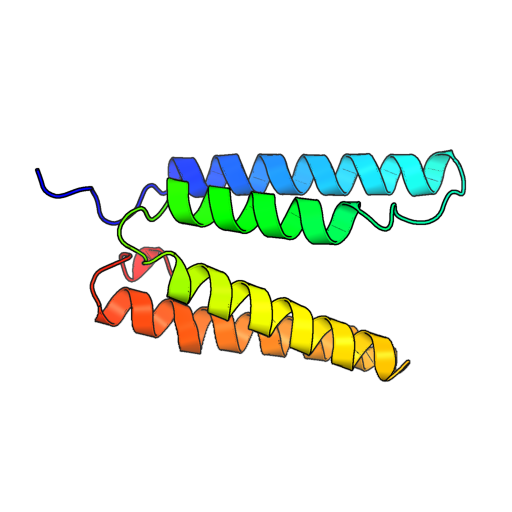M 595 O O . LEU A 1 80 ? 10.742 -14.310 -14.617 1.00 80.75 80 LEU A O 1
ATOM 599 N N . SER A 1 81 ? 8.714 -13.533 -14.060 1.00 78.62 81 SER A N 1
ATOM 600 C CA . SER A 1 81 ? 8.022 -14.195 -15.171 1.00 78.62 81 SER A CA 1
ATOM 601 C C . SER A 1 81 ? 8.386 -13.633 -16.553 1.00 78.62 81 SER A C 1
ATOM 603 O O . SER A 1 81 ? 8.115 -14.291 -17.553 1.00 78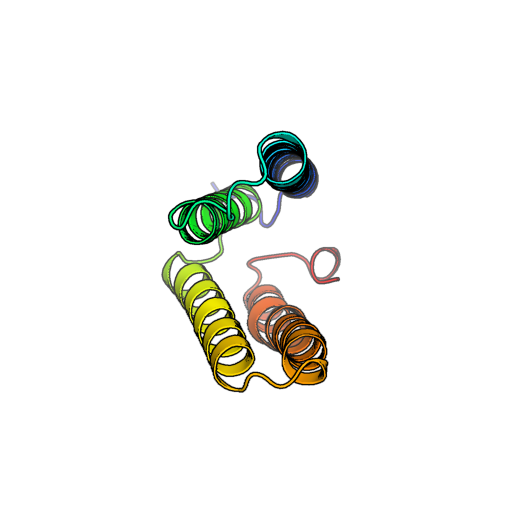.62 81 SER A O 1
ATOM 605 N N . GLN A 1 82 ? 8.959 -12.418 -16.621 1.00 71.88 82 GLN A N 1
ATOM 606 C CA . GLN A 1 82 ? 9.267 -11.666 -17.853 1.00 71.88 82 GLN A CA 1
ATOM 607 C C . GLN A 1 82 ? 8.097 -11.537 -18.851 1.00 71.88 82 GLN A C 1
ATOM 609 O O . GLN A 1 82 ? 8.279 -11.126 -19.998 1.00 71.88 82 GLN A O 1
ATOM 614 N N . TRP A 1 83 ? 6.878 -11.854 -18.423 1.00 71.31 83 TRP A N 1
ATOM 615 C CA . TRP A 1 83 ? 5.684 -11.822 -19.246 1.00 71.31 83 TRP A CA 1
ATOM 616 C C . TRP A 1 83 ? 4.980 -10.482 -19.026 1.00 71.31 83 TRP A C 1
ATOM 618 O O . TRP A 1 83 ? 4.540 -10.181 -17.922 1.00 71.31 83 TRP A O 1
ATOM 628 N N . ILE A 1 84 ? 4.880 -9.652 -20.069 1.00 66.38 84 ILE A N 1
ATOM 629 C CA . ILE A 1 84 ? 4.314 -8.289 -19.981 1.00 66.38 84 ILE A CA 1
ATOM 630 C C . ILE A 1 84 ? 2.901 -8.261 -19.346 1.00 66.38 84 ILE A C 1
ATOM 632 O O . ILE A 1 84 ? 2.653 -7.395 -18.513 1.00 66.38 84 ILE A O 1
ATOM 636 N N . PRO A 1 85 ? 1.981 -9.204 -19.636 1.00 75.81 85 PRO A N 1
ATOM 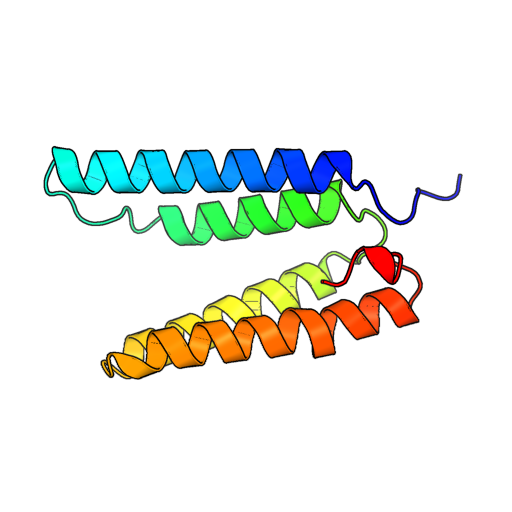637 C CA . PRO A 1 85 ? 0.687 -9.288 -18.951 1.00 75.81 85 PRO A CA 1
ATOM 638 C C . PRO A 1 85 ? 0.766 -9.648 -17.460 1.00 75.81 85 PRO A C 1
ATOM 640 O O . PRO A 1 85 ? -0.197 -9.412 -16.731 1.00 75.81 85 PRO A O 1
ATOM 643 N N . ALA A 1 86 ? 1.878 -10.217 -16.987 1.00 71.06 86 ALA A N 1
ATOM 644 C CA . ALA A 1 86 ? 2.018 -10.648 -15.600 1.00 71.06 86 ALA A CA 1
ATOM 645 C C . ALA A 1 86 ? 2.067 -9.477 -14.619 1.00 71.06 86 ALA A C 1
ATOM 647 O O . ALA A 1 86 ? 1.597 -9.627 -13.497 1.00 71.06 86 ALA A O 1
ATOM 648 N N . THR A 1 87 ? 2.598 -8.318 -15.019 1.00 71.62 87 THR A N 1
ATOM 649 C CA . THR A 1 87 ? 2.610 -7.118 -14.167 1.00 71.62 87 THR A CA 1
ATOM 650 C C . THR A 1 87 ? 1.201 -6.562 -13.985 1.00 71.62 87 THR A C 1
ATOM 652 O O . THR A 1 87 ? 0.789 -6.294 -12.862 1.00 71.62 87 THR A O 1
ATOM 655 N N . TRP A 1 88 ? 0.415 -6.503 -15.063 1.00 76.44 88 TRP A N 1
ATOM 656 C CA . TRP A 1 88 ? -0.993 -6.106 -14.997 1.00 76.44 88 TRP A CA 1
ATOM 657 C C . TRP A 1 88 ? -1.833 -7.088 -14.169 1.00 76.44 88 TRP A C 1
ATOM 659 O O . TRP A 1 88 ? -2.654 -6.680 -13.347 1.00 76.44 88 TRP A O 1
ATOM 669 N N . LEU A 1 89 ? -1.606 -8.394 -14.345 1.00 80.38 89 LEU A N 1
ATOM 670 C CA . LEU A 1 89 ? -2.281 -9.421 -13.555 1.00 80.38 89 LEU A CA 1
ATOM 671 C C . LEU A 1 89 ? -1.889 -9.333 -12.074 1.00 80.38 89 LEU A C 1
ATOM 673 O O . LEU A 1 89 ? -2.747 -9.459 -11.205 1.00 80.38 89 LEU A O 1
ATOM 677 N N . ALA A 1 90 ? -0.613 -9.084 -11.782 1.00 78.81 90 ALA A N 1
ATOM 678 C CA . ALA A 1 90 ? -0.112 -8.904 -10.426 1.00 78.81 90 ALA A CA 1
ATOM 679 C C . ALA A 1 90 ? -0.758 -7.719 -9.715 1.00 78.81 90 ALA A C 1
ATOM 681 O O . ALA A 1 90 ? -1.149 -7.870 -8.560 1.00 78.81 90 ALA A O 1
ATOM 682 N N . ASP A 1 91 ? -0.951 -6.591 -10.398 1.00 80.62 91 ASP A N 1
ATOM 683 C CA . ASP A 1 91 ? -1.656 -5.441 -9.826 1.00 80.62 91 ASP A CA 1
ATOM 684 C C . ASP A 1 91 ? -3.093 -5.809 -9.430 1.00 80.62 91 ASP A C 1
ATOM 686 O O . ASP A 1 91 ? -3.540 -5.470 -8.335 1.00 80.62 91 ASP A O 1
ATOM 690 N N . LYS A 1 92 ? -3.796 -6.591 -10.261 1.00 82.38 92 LYS A N 1
ATOM 691 C CA . LYS A 1 92 ? -5.147 -7.086 -9.942 1.00 82.38 92 LYS A CA 1
ATOM 692 C C . LYS A 1 92 ? -5.177 -8.097 -8.809 1.00 82.38 92 LYS A C 1
ATOM 694 O O . LYS A 1 92 ? -6.087 -8.067 -7.984 1.00 82.38 92 LYS A O 1
ATOM 699 N N . VAL A 1 93 ? -4.175 -8.962 -8.732 1.00 84.31 93 VAL A N 1
ATOM 700 C CA . VAL A 1 93 ? -4.023 -9.908 -7.625 1.00 84.31 93 VAL A CA 1
ATOM 701 C C . VAL A 1 93 ? -3.741 -9.163 -6.316 1.00 84.31 93 VAL A C 1
ATOM 703 O O . VAL A 1 93 ? -4.352 -9.475 -5.295 1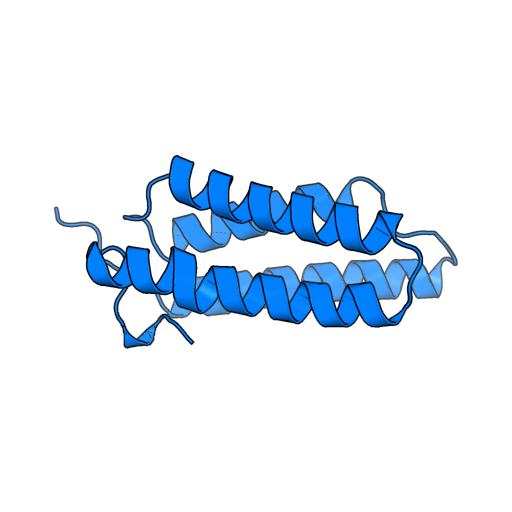.00 84.31 93 VAL A O 1
ATOM 706 N N . ILE A 1 94 ? -2.872 -8.149 -6.339 1.00 84.31 94 ILE A N 1
ATOM 707 C CA . ILE A 1 94 ? -2.585 -7.292 -5.182 1.00 84.31 94 ILE A CA 1
ATOM 708 C C . ILE A 1 94 ? -3.851 -6.561 -4.735 1.00 84.31 94 ILE A C 1
ATOM 710 O O . ILE A 1 94 ? -4.186 -6.605 -3.554 1.00 84.31 94 ILE A O 1
ATOM 714 N N . GLU A 1 95 ? -4.576 -5.936 -5.664 1.00 84.19 95 GLU A N 1
ATOM 715 C CA . GLU A 1 95 ? -5.841 -5.244 -5.394 1.00 84.19 95 GLU A CA 1
ATOM 716 C C . GLU A 1 95 ? -6.847 -6.185 -4.707 1.00 84.19 95 GLU A C 1
ATOM 718 O O . GLU A 1 95 ? -7.400 -5.850 -3.657 1.00 84.19 95 GLU A O 1
ATOM 723 N N . LEU A 1 96 ? -6.997 -7.410 -5.224 1.00 86.81 96 LEU A N 1
ATOM 724 C CA . LEU A 1 96 ? -7.867 -8.438 -4.656 1.00 86.81 96 LEU A CA 1
ATOM 725 C C . LEU A 1 96 ? -7.477 -8.804 -3.215 1.00 86.81 96 LEU A C 1
ATOM 727 O O . LEU A 1 96 ? -8.329 -8.807 -2.327 1.00 86.81 96 LEU A O 1
ATOM 731 N N . PHE A 1 97 ? -6.199 -9.103 -2.959 1.00 86.75 97 PHE A N 1
ATOM 732 C CA . PHE A 1 97 ? -5.732 -9.480 -1.620 1.00 86.75 97 PHE A CA 1
ATOM 733 C C . PHE A 1 97 ? -5.811 -8.323 -0.624 1.00 86.75 97 PHE A C 1
ATOM 735 O O . PHE A 1 97 ? -6.161 -8.535 0.540 1.00 86.75 97 PHE A O 1
ATOM 742 N N . CYS A 1 98 ? -5.515 -7.103 -1.065 1.00 84.75 98 CYS A N 1
ATOM 743 C CA . CYS A 1 98 ? -5.584 -5.913 -0.229 1.00 84.75 98 CYS A CA 1
ATOM 744 C C . CYS A 1 98 ? -7.028 -5.572 0.155 1.00 84.75 98 CYS A C 1
ATOM 746 O O . CYS A 1 98 ? -7.273 -5.314 1.329 1.00 84.75 98 CYS A O 1
ATOM 748 N N . LEU A 1 99 ? -7.981 -5.614 -0.785 1.00 83.19 99 LEU A N 1
ATOM 749 C CA . LEU A 1 99 ? -9.376 -5.225 -0.536 1.00 83.19 99 LEU A CA 1
ATOM 750 C C . LEU A 1 99 ? -10.218 -6.355 0.074 1.00 83.19 99 LEU A C 1
ATOM 752 O O . LEU A 1 99 ? -10.898 -6.156 1.085 1.00 83.19 99 LEU A O 1
ATOM 756 N N . LEU A 1 100 ? -10.179 -7.551 -0.523 1.00 86.25 100 LEU A N 1
ATOM 757 C CA . LEU A 1 100 ? -11.017 -8.683 -0.106 1.00 86.25 100 LEU A CA 1
ATOM 758 C C . LEU A 1 100 ? -10.366 -9.551 0.974 1.00 86.25 100 LEU A C 1
ATOM 760 O O . LEU A 1 100 ? -11.073 -10.248 1.696 1.00 86.25 100 LEU A O 1
ATOM 764 N N . GLY A 1 101 ? -9.038 -9.520 1.093 1.00 88.62 101 GLY A N 1
ATOM 765 C CA . GLY A 1 101 ? -8.304 -10.236 2.134 1.00 88.62 101 GLY A CA 1
ATOM 766 C C . GLY A 1 101 ? -8.092 -9.366 3.368 1.00 88.62 101 GLY A C 1
ATOM 767 O O . GLY A 1 101 ? -8.856 -9.425 4.333 1.00 88.62 101 GLY A O 1
ATOM 768 N N . PHE A 1 102 ? -7.040 -8.547 3.334 1.00 88.31 102 PHE A N 1
ATOM 769 C CA . PHE A 1 102 ? -6.622 -7.731 4.475 1.00 88.31 102 PHE A CA 1
ATOM 770 C C . PHE A 1 102 ? -7.662 -6.670 4.846 1.00 88.31 102 PHE A C 1
ATOM 772 O O . PHE A 1 102 ? -8.015 -6.558 6.016 1.00 88.31 102 PHE A O 1
ATOM 779 N N . GLY A 1 103 ? -8.204 -5.942 3.871 1.00 84.56 103 GLY A N 1
ATOM 780 C CA . GLY A 1 103 ? -9.203 -4.896 4.080 1.00 84.56 103 GLY A CA 1
ATOM 781 C C . GLY A 1 103 ? -10.478 -5.423 4.734 1.00 84.56 103 GLY A C 1
ATOM 782 O O . GLY A 1 103 ? -10.881 -4.931 5.789 1.00 84.56 103 GLY A O 1
ATOM 783 N N . ALA A 1 104 ? -11.068 -6.487 4.181 1.00 88.19 104 ALA A N 1
ATOM 784 C CA . ALA A 1 104 ? -12.238 -7.142 4.767 1.00 88.19 104 ALA A CA 1
ATOM 785 C C . ALA A 1 104 ? -11.968 -7.668 6.189 1.00 88.19 104 ALA A C 1
ATOM 787 O O . ALA A 1 104 ? -12.787 -7.479 7.091 1.00 88.19 104 ALA A O 1
ATOM 788 N N . TYR A 1 105 ? -10.798 -8.271 6.419 1.00 89.88 105 TYR A N 1
ATOM 789 C CA . TYR A 1 105 ? -10.393 -8.739 7.743 1.00 89.88 105 TYR A CA 1
ATOM 790 C C . TYR A 1 105 ? -10.227 -7.582 8.746 1.00 89.88 105 TYR A C 1
ATOM 792 O O . TYR A 1 105 ? -10.718 -7.659 9.875 1.00 89.88 105 TYR A O 1
ATOM 800 N N . TRP A 1 106 ? -9.607 -6.472 8.337 1.00 89.88 106 TRP A N 1
ATOM 801 C CA . TRP A 1 106 ? -9.446 -5.274 9.165 1.00 89.88 106 TRP A CA 1
ATOM 802 C C . TRP A 1 106 ? -10.779 -4.601 9.493 1.00 89.88 106 TRP A C 1
ATOM 804 O O . TRP A 1 106 ? -10.939 -4.086 10.603 1.00 89.88 106 TRP A O 1
ATOM 814 N N . VAL A 1 107 ? -11.750 -4.638 8.577 1.00 88.56 107 VAL A N 1
ATOM 815 C CA . VAL A 1 107 ? -13.129 -4.199 8.841 1.00 88.56 107 VAL A CA 1
ATOM 816 C C . VAL A 1 107 ? -13.796 -5.120 9.864 1.00 88.56 107 VAL A C 1
ATOM 818 O O . VAL A 1 107 ? -14.338 -4.633 10.855 1.00 88.56 107 VAL A O 1
ATOM 821 N N . ALA A 1 108 ? -13.701 -6.443 9.690 1.00 88.25 108 ALA A N 1
ATOM 822 C CA . ALA A 1 108 ? -14.291 -7.422 10.609 1.00 88.25 108 ALA A CA 1
ATOM 823 C C . ALA A 1 108 ? -13.711 -7.337 12.033 1.00 88.25 108 ALA A C 1
ATOM 825 O O . ALA A 1 108 ? -14.422 -7.544 13.014 1.00 88.25 108 ALA A O 1
ATOM 826 N N . LYS A 1 109 ? -12.424 -6.989 12.162 1.00 86.69 109 LYS A N 1
ATOM 827 C CA . LYS A 1 109 ? -11.757 -6.743 13.451 1.00 86.69 109 LYS A CA 1
ATOM 828 C C . LYS A 1 109 ? -12.022 -5.356 14.038 1.00 86.69 109 LYS A C 1
ATOM 830 O O . LYS A 1 109 ? -11.574 -5.077 15.150 1.00 86.69 109 LYS A O 1
ATOM 835 N N . GLY A 1 110 ? -12.728 -4.481 13.321 1.00 84.81 110 GLY A N 1
ATOM 836 C CA . GLY A 1 110 ? -12.976 -3.111 13.759 1.00 84.81 110 GLY A CA 1
ATOM 837 C C . GLY A 1 110 ? -11.688 -2.294 13.869 1.00 84.81 110 GLY A C 1
ATOM 838 O O . GLY A 1 110 ? -11.534 -1.493 14.792 1.00 84.81 110 GLY A O 1
ATOM 839 N N . TYR A 1 111 ? -10.728 -2.520 12.970 1.00 85.38 111 TYR A N 1
ATOM 840 C CA . TYR A 1 111 ? -9.529 -1.689 12.856 1.00 85.38 111 TYR A CA 1
ATOM 841 C C . TYR A 1 111 ? -9.770 -0.485 11.954 1.00 85.38 111 TYR A C 1
ATOM 843 O O . TYR A 1 111 ? -9.264 0.591 12.257 1.00 85.38 111 TYR A O 1
ATOM 851 N N . ILE A 1 112 ? -10.578 -0.648 10.905 1.00 85.75 112 ILE A N 1
ATOM 852 C CA . ILE A 1 112 ? -10.992 0.410 9.977 1.00 85.75 112 ILE A CA 1
ATOM 853 C C . ILE A 1 112 ? -12.512 0.344 9.742 1.00 85.75 112 ILE A C 1
ATOM 855 O O . ILE A 1 112 ? -13.103 -0.726 9.891 1.00 85.75 112 ILE A O 1
ATOM 859 N N . PRO A 1 113 ? -13.176 1.462 9.398 1.00 84.25 113 PRO A N 1
ATOM 860 C CA . PRO A 1 113 ? -14.581 1.444 9.006 1.00 84.25 113 PRO A CA 1
ATOM 861 C C . PRO A 1 113 ? -14.751 0.821 7.613 1.00 84.25 113 PRO A C 1
ATOM 863 O O . PRO A 1 113 ? -13.881 0.971 6.758 1.00 84.25 113 PRO A O 1
ATOM 866 N N . ALA A 1 114 ? -15.902 0.194 7.352 1.00 83.88 114 ALA A N 1
ATOM 867 C CA . ALA A 1 114 ? -16.220 -0.387 6.041 1.00 83.88 114 ALA A CA 1
ATOM 868 C C . ALA A 1 114 ? -16.139 0.641 4.897 1.00 83.88 114 ALA A C 1
ATOM 870 O O . ALA A 1 114 ? -15.725 0.313 3.792 1.00 83.88 114 ALA A O 1
ATOM 871 N N . SER A 1 115 ? -16.449 1.910 5.185 1.00 82.12 115 SER A N 1
ATOM 872 C CA . SER A 1 115 ? -16.324 3.009 4.226 1.00 82.12 115 SER A CA 1
ATOM 873 C C . SER A 1 115 ? -14.887 3.305 3.796 1.00 82.12 115 SER A C 1
ATOM 875 O O . SER A 1 115 ? -14.713 4.054 2.848 1.00 82.12 115 SER A O 1
ATOM 877 N N . ALA A 1 116 ? -13.866 2.768 4.470 1.00 78.44 116 ALA A N 1
ATOM 878 C CA . ALA A 1 116 ? -12.455 2.951 4.124 1.00 78.44 116 ALA A CA 1
ATOM 879 C C . ALA A 1 116 ? -11.857 1.775 3.329 1.00 78.44 116 ALA A C 1
ATOM 881 O O . ALA A 1 116 ? -10.666 1.808 3.038 1.00 78.44 116 ALA A O 1
ATOM 882 N N . ASN A 1 117 ? -12.650 0.747 3.005 1.00 82.56 117 ASN A N 1
ATOM 883 C CA . ASN A 1 117 ? -12.216 -0.406 2.214 1.00 82.56 117 ASN A CA 1
ATOM 884 C C . ASN A 1 117 ? -12.737 -0.308 0.769 1.00 82.56 117 ASN A C 1
ATOM 886 O O . ASN A 1 117 ? -13.736 -0.949 0.439 1.00 82.56 117 ASN A O 1
ATOM 890 N N . HIS A 1 118 ? -12.115 0.541 -0.051 1.00 71.44 118 HIS A N 1
ATOM 891 C CA . HIS A 1 118 ? -12.433 0.740 -1.470 1.00 71.44 118 HIS A CA 1
ATOM 892 C C . HIS A 1 118 ? -11.216 1.241 -2.249 1.00 71.44 118 HIS A C 1
ATOM 894 O O . HIS A 1 118 ? -10.276 1.756 -1.598 1.00 71.44 118 HIS A O 1
#